Protein 3IXC (pdb70)

Nearest PDB structures (foldseek):
  3ixc-assembly1_A  TM=1.006E+00  e=6.069E-31  Anaplasma phagocytophilum str. HZ
  3tio-assembly2_D  TM=9.833E-01  e=2.196E-16  Escherichia coli K-12
  3tis-assembly1_C  TM=9.896E-01  e=1.498E-15  Escherichia coli K-12
  3tio-assembly1_B  TM=9.852E-01  e=2.154E-15  Escherichia coli K-12
  3tis-assembly1_A  TM=9.876E-01  e=1.257E-14  Escherichia coli K-12

Secondary structure (DSSP, 8-state):
-TTTEE-BTTB--EE-TTSEE-TT-EEEEEEEE-TT-EE-TT-EEEEEEEEEEE-TT-EE-TT-EE----EEE-TT-EE-TT-EE-S-EE-TT-EE-TT-EE-TT-EE-TT-EE-TT-EE-TT-EEPTTEEEEETTEEEEEEPPHHHHHHHHHHHHHHHHHHHTT-

Solvent-accessible surface area: 7567 Å² total; per-residue (Å²): 97,109,63,10,52,52,84,112,90,81,66,63,15,75,47,56,110,62,7,14,38,0,60,81,0,86,0,22,0,65,4,54,5,19,109,18,0,1,0,9,91,23,0,43,0,94,1,32,116,25,85,1,49,4,17,54,1,1,1,0,12,38,92,0,55,0,29,30,88,46,0,48,3,14,98,43,0,3,0,5,75,60,1,73,0,58,10,0,56,2,18,65,29,1,36,0,5,113,34,0,40,0,61,30,153,1,42,1,65,94,4,0,24,1,31,61,30,0,43,0,39,132,27,95,75,0,123,50,12,27,10,27,27,36,140,76,1,143,101,107,95,107,20,71,139,140,43,72,117,106,6,67,115,4,0,72,62,41,14,68,94,4,139,73,109,141

B-factor: mean 12.38, std 6.7, range [5.42, 47.39]

CATH classification: 2.160.10.10

Radius of gyration: 14.61 Å; Cα contacts (8 Å, |Δi|>4): 603; chains: 1; bounding box: 32×34×46 Å

Foldseek 3Di:
DVQAWEEEPNAIEAEDPQEAEPPQHHAYGAEYAEHLEYEEALEYEHQHPHHAYHEALEYAYHNEYEEECYHYHYYLEYHAYNEYEYNEYEEALEYEAAQEYADNLEYEYHQFYEHHNEYDDHNHYTYHQFYWYDVPTDTDDGDDPVSSVVSNVVSVVSSVVSVVPD

Organism: Anaplasma phagocytophilum (strain HZ) (NCBI:txid212042)

InterPro domains:
  IPR011004 Trimeric LpxA-like superfamily [SSF51161] (7-167)
  IPR047324 Gamma carbonic anhydrase-like [cd04645] (14-167)
  IPR050484 Transferase Hexapeptide/Carbonic Anhydrase [PTHR13061] (5-168)

Sequence (166 aa):
MREVLVPYAGVSPSSVDSTAFIAGNARIIIGDVCCCIIGKNASIWYGTTVLRGDVDKIEVGEGTNIQDNTVVHHTGDTVIGKFVTIIGHSCILHHACTLGNNAFVGMGSIVMMDRAVMEEGSMLLAAGSLLLTRRGKIIVKSGELWAGRRPAKKFLRMMTEEEIILYLQKSAENYIALSRRGYL

Structure (mmCIF, N/CA/C/O backbon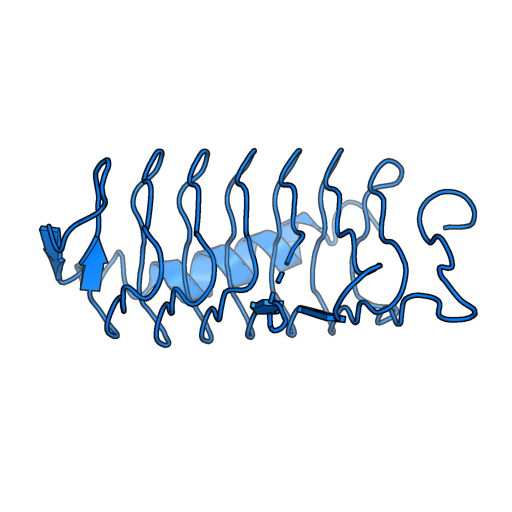e):
data_3IXC
#
_entry.id   3IXC
#
_cell.length_a   92.091
_cell.length_b   92.091
_cell.length_c   92.091
_cell.angle_alpha   90.000
_cell.angle_beta   90.000
_cell.angle_gamma   90.000
#
_symmetry.space_group_name_H-M   'P 21 3'
#
loop_
_entity.id
_entity.type
_entity.pdbx_description
1 polymer 'Hexapeptide transferase family protein'
2 non-polymer 'MAGNESIUM ION'
3 water water
#
loop_
_atom_site.group_PDB
_atom_site.id
_atom_site.type_symbol
_atom_site.label_atom_id
_atom_site.label_alt_id
_atom_site.label_comp_id
_atom_site.label_asym_id
_atom_site.label_entity_id
_atom_site.label_seq_id
_atom_site.pdbx_PDB_ins_code
_atom_site.Cartn_x
_atom_site.Cartn_y
_atom_site.Cartn_z
_atom_site.occupancy
_atom_site.B_iso_or_equiv
_atom_site.auth_seq_id
_atom_site.auth_comp_id
_atom_site.auth_asym_id
_atom_site.auth_atom_id
_atom_site.pdbx_PDB_model_num
ATOM 1 N N . MET A 1 22 ? 41.985 10.528 46.093 1.00 22.84 1 MET A N 1
ATOM 2 C CA . MET A 1 22 ? 40.569 10.048 46.028 1.00 22.59 1 MET A CA 1
ATOM 3 C C . MET A 1 22 ? 40.174 9.578 44.622 1.00 22.32 1 MET A C 1
ATOM 4 O O . MET A 1 22 ? 39.057 9.087 44.411 1.00 21.86 1 MET A O 1
ATOM 6 N N . ARG A 1 23 ? 41.095 9.732 43.670 1.00 22.04 2 ARG A N 1
ATOM 7 C CA . ARG A 1 23 ? 40.886 9.283 42.289 1.00 21.48 2 ARG A CA 1
ATOM 8 C C . ARG A 1 23 ? 40.609 7.773 42.197 1.00 21.11 2 ARG A C 1
ATOM 9 O O . ARG A 1 23 ? 39.763 7.339 41.407 1.00 21.40 2 ARG A O 1
ATOM 11 N N . GLU A 1 24 ? 41.314 6.987 43.014 1.00 20.13 3 GLU A N 1
ATOM 12 C CA . GLU A 1 24 ? 41.116 5.537 43.070 1.00 18.84 3 GLU A CA 1
ATOM 13 C C . GLU A 1 24 ? 39.998 5.149 44.046 1.00 17.80 3 GLU A C 1
ATOM 14 O O . GLU A 1 24 ? 39.333 4.123 43.873 1.00 17.33 3 GLU A O 1
ATOM 16 N N . VAL A 1 25 ? 39.795 5.987 45.058 1.00 16.61 4 VAL A N 1
ATOM 17 C CA . VAL A 1 25 ? 38.855 5.708 46.146 1.00 15.66 4 VAL A CA 1
ATOM 18 C C . VAL A 1 25 ? 37.394 5.933 45.750 1.00 15.14 4 VAL A C 1
ATOM 19 O O . VAL A 1 25 ? 36.520 5.133 46.101 1.00 14.94 4 VAL A O 1
ATOM 23 N N . LEU A 1 26 ? 37.133 7.024 45.028 1.00 14.23 5 LEU A N 1
ATOM 24 C CA . LEU A 1 26 ? 35.774 7.373 44.618 1.00 14.06 5 LEU A CA 1
ATOM 25 C C . LEU A 1 26 ? 35.543 6.911 43.185 1.00 13.79 5 LEU A C 1
ATOM 26 O O . LEU A 1 26 ? 36.245 7.341 42.265 1.00 14.31 5 LEU A O 1
ATOM 31 N N . VAL A 1 27 ? 34.571 6.018 43.011 1.00 12.99 6 VAL A N 1
ATOM 32 C CA . VAL A 1 27 ? 34.323 5.359 41.729 1.00 12.52 6 VAL A CA 1
ATOM 33 C C . VAL A 1 27 ? 32.922 5.719 41.232 1.00 11.97 6 VAL A C 1
ATOM 34 O O . VAL A 1 27 ? 31.953 5.564 41.971 1.00 12.15 6 VAL A O 1
ATOM 38 N N . PRO A 1 28 ? 32.812 6.200 39.978 1.00 11.84 7 PRO A N 1
ATOM 39 C CA . PRO A 1 28 ? 31.479 6.470 39.441 1.00 11.55 7 PRO A CA 1
ATOM 40 C C . PRO A 1 28 ? 30.751 5.194 39.058 1.00 11.24 7 PRO A C 1
ATOM 41 O O . PRO A 1 28 ? 31.380 4.212 38.654 1.00 11.94 7 PRO A O 1
ATOM 45 N N . TYR A 1 29 ? 29.431 5.215 39.173 1.00 10.15 8 TYR A N 1
ATOM 46 C CA . TYR A 1 29 ? 28.614 4.165 38.591 1.00 9.80 8 TYR A CA 1
ATOM 47 C C . TYR A 1 29 ? 27.384 4.788 37.951 1.00 9.93 8 TYR A C 1
ATOM 48 O O . TYR A 1 29 ? 26.664 5.548 38.594 1.00 9.59 8 TYR A O 1
ATOM 57 N N . ALA A 1 30 ? 27.167 4.462 36.679 1.00 10.48 9 ALA A N 1
ATOM 58 C CA . ALA A 1 30 ? 26.033 4.985 35.914 1.00 10.83 9 ALA A CA 1
ATOM 59 C C . ALA A 1 30 ? 25.926 6.505 36.038 1.00 10.74 9 ALA A C 1
ATOM 60 O O . ALA A 1 30 ? 24.843 7.059 36.252 1.00 11.07 9 ALA A O 1
ATOM 62 N N . GLY A 1 31 ? 27.074 7.171 35.934 1.00 10.47 10 GLY A N 1
ATOM 63 C CA . GLY A 1 31 ? 27.128 8.630 35.905 1.00 10.96 10 GLY A CA 1
ATOM 64 C C . GLY A 1 31 ? 27.061 9.301 37.267 1.00 11.50 10 GLY A C 1
ATOM 65 O O . GLY A 1 31 ? 27.095 10.527 37.348 1.00 12.08 10 GLY A O 1
ATOM 66 N N . VAL A 1 32 ? 26.958 8.507 38.331 1.00 11.53 11 VAL A N 1
ATOM 67 C CA . VAL A 1 32 ? 26.858 9.055 39.688 1.00 11.80 11 VAL A CA 1
ATOM 68 C C . VAL A 1 32 ? 28.139 8.789 40.457 1.00 12.07 11 VAL A C 1
ATOM 69 O O . VAL A 1 32 ? 28.632 7.660 40.479 1.00 11.36 11 VAL A O 1
ATOM 73 N N . SER A 1 33 ? 28.672 9.836 41.083 1.00 12.22 12 SER A N 1
ATOM 74 C CA . SER A 1 33 ? 29.858 9.707 41.927 1.00 12.72 12 SER A CA 1
ATOM 75 C C . SER A 1 33 ? 29.515 10.093 43.360 1.00 11.92 12 SER A C 1
ATOM 76 O O . SER A 1 33 ? 28.574 10.858 43.591 1.00 11.70 12 SER A O 1
ATOM 79 N N . PRO A 1 34 ? 30.266 9.551 44.335 1.00 11.17 13 PRO A N 1
ATOM 80 C CA . PRO A 1 34 ? 29.933 9.830 45.732 1.00 11.03 13 PRO A CA 1
ATOM 81 C C . PRO A 1 34 ? 30.063 11.298 46.108 1.00 10.68 13 PRO A C 1
ATOM 82 O O . PRO A 1 34 ? 30.839 12.035 45.493 1.00 11.01 13 PRO A O 1
ATOM 86 N N . SER A 1 35 ? 29.274 11.700 47.100 1.00 10.31 14 SER A N 1
ATOM 87 C CA A SER A 1 35 ? 29.361 13.033 47.679 0.50 10.47 14 SER A CA 1
ATOM 88 C CA B SER A 1 35 ? 29.345 13.035 47.682 0.50 10.35 14 SER A CA 1
ATOM 89 C C . SER A 1 35 ? 29.943 12.884 49.076 1.00 10.33 14 SER A C 1
ATOM 90 O O . SER A 1 35 ? 29.317 12.299 49.960 1.00 10.51 14 SER A O 1
ATOM 95 N N . VAL A 1 36 ? 31.160 13.394 49.263 1.00 10.07 15 VAL A N 1
ATOM 96 C CA . VAL A 1 36 ? 31.888 13.224 50.524 1.00 10.54 15 VAL A CA 1
ATOM 97 C C . VAL A 1 36 ? 32.217 14.573 51.170 1.00 10.16 15 VAL A C 1
ATOM 98 O O . VAL A 1 36 ? 32.883 15.421 50.568 1.00 9.86 15 VAL A O 1
ATOM 102 N N . ASP A 1 37 ? 31.742 14.768 52.397 1.00 10.17 16 ASP A N 1
ATOM 103 C CA . ASP A 1 37 ? 32.062 15.981 53.152 1.00 10.72 16 ASP A CA 1
ATOM 104 C C . ASP A 1 37 ? 33.583 16.085 53.302 1.00 10.65 16 ASP A C 1
ATOM 105 O O . ASP A 1 37 ? 34.261 15.084 53.546 1.00 10.77 16 ASP A O 1
ATOM 110 N N . SER A 1 38 ? 34.116 17.295 53.143 1.00 11.07 17 SER A N 1
ATOM 111 C CA . SER A 1 38 ? 35.564 17.516 53.217 1.00 11.38 17 SER A CA 1
ATOM 112 C C . SER A 1 38 ? 36.175 17.175 54.585 1.00 11.31 17 SER A C 1
ATOM 113 O O . SER A 1 38 ? 37.387 16.973 54.691 1.00 11.78 17 SER A O 1
ATOM 116 N N . THR A 1 39 ? 35.338 17.098 55.620 1.00 10.78 18 THR A N 1
ATOM 117 C CA . THR A 1 39 ? 35.817 16.799 56.972 1.00 10.59 18 THR A CA 1
ATOM 118 C C . THR A 1 39 ? 35.791 15.306 57.278 1.00 10.26 18 THR A C 1
ATOM 119 O O . THR A 1 39 ? 36.235 14.879 58.348 1.00 10.36 18 THR A O 1
ATOM 123 N N . ALA A 1 40 ? 35.265 14.512 56.347 1.00 9.88 19 ALA A N 1
ATOM 124 C CA . ALA A 1 40 ? 35.253 13.062 56.529 1.00 9.98 19 ALA A CA 1
ATOM 125 C C . ALA A 1 40 ? 36.639 12.483 56.269 1.00 10.54 19 ALA A C 1
ATOM 126 O O . ALA A 1 40 ? 37.360 12.952 55.378 1.00 11.50 19 ALA A O 1
ATOM 128 N N . PHE A 1 41 ? 37.020 11.487 57.066 1.00 10.34 20 PHE A N 1
ATOM 129 C CA . PHE A 1 41 ? 38.227 10.720 56.804 1.00 10.04 20 PHE A CA 1
ATOM 130 C C . PHE A 1 41 ? 37.890 9.519 55.937 1.00 9.85 20 PHE A C 1
ATOM 131 O O . PHE A 1 41 ? 37.009 8.727 56.279 1.00 9.56 20 PHE A O 1
ATOM 139 N N . ILE A 1 42 ? 38.586 9.395 54.807 1.00 9.71 21 ILE A N 1
ATOM 140 C CA . ILE A 1 42 ? 38.449 8.222 53.948 1.00 9.96 21 ILE A CA 1
ATOM 141 C C . ILE A 1 42 ? 39.812 7.572 53.785 1.00 9.57 21 ILE A C 1
ATOM 142 O O . ILE A 1 42 ? 40.738 8.177 53.220 1.00 9.15 21 ILE A O 1
ATOM 147 N N . ALA A 1 43 ? 39.947 6.341 54.282 1.00 9.11 22 ALA A N 1
ATOM 148 C CA . ALA A 1 43 ? 41.202 5.618 54.143 1.00 9.15 22 ALA A CA 1
ATOM 149 C C . ALA A 1 43 ? 41.541 5.467 52.666 1.00 9.38 22 ALA A C 1
ATOM 150 O O . ALA A 1 43 ? 40.653 5.261 51.834 1.00 9.58 22 ALA A O 1
ATOM 152 N N . GLY A 1 44 ? 42.831 5.570 52.351 1.00 10.19 23 GLY A N 1
ATOM 153 C CA . GLY A 1 44 ? 43.290 5.567 50.968 1.00 10.71 23 GLY A CA 1
ATOM 154 C C . GLY A 1 44 ? 42.976 4.317 50.168 1.00 10.86 23 GLY A C 1
ATOM 155 O O . GLY A 1 44 ? 42.982 4.349 48.929 1.00 11.70 23 GLY A O 1
ATOM 156 N N . ASN A 1 45 ? 42.721 3.206 50.856 1.00 10.28 24 ASN A N 1
ATOM 157 C CA . ASN A 1 45 ? 42.378 1.967 50.166 1.00 10.19 24 ASN A CA 1
ATOM 158 C C . ASN A 1 45 ? 40.906 1.569 50.339 1.00 10.06 24 ASN A C 1
ATOM 159 O O . ASN A 1 45 ? 40.516 0.445 50.015 1.00 10.23 24 ASN A O 1
ATOM 164 N N . ALA A 1 46 ? 40.100 2.494 50.860 1.00 10.05 25 ALA A N 1
ATOM 165 C CA . ALA A 1 46 ? 38.649 2.316 50.858 1.00 9.96 25 ALA A CA 1
ATOM 166 C C . ALA A 1 46 ? 38.148 2.454 49.423 1.00 10.08 25 ALA A C 1
ATOM 167 O O . ALA A 1 46 ? 38.825 3.028 48.574 1.00 10.59 25 ALA A O 1
ATOM 169 N N . ARG A 1 47 ? 36.969 1.902 49.153 1.00 9.77 26 ARG A N 1
ATOM 170 C CA . ARG A 1 47 ? 36.347 2.030 47.832 1.00 9.41 26 ARG A CA 1
ATOM 171 C C . ARG A 1 47 ? 34.906 2.438 48.039 1.00 9.49 26 ARG A C 1
ATOM 172 O O . ARG A 1 47 ? 34.145 1.760 48.735 1.00 10.05 26 ARG A O 1
ATOM 180 N N . ILE A 1 48 ? 34.563 3.585 47.462 1.00 9.24 27 ILE A N 1
ATOM 181 C CA A ILE A 1 48 ? 33.235 4.163 47.602 0.50 8.94 27 ILE A CA 1
ATOM 182 C CA B ILE A 1 48 ? 33.242 4.193 47.603 0.50 9.13 27 ILE A CA 1
ATOM 183 C C . ILE A 1 48 ? 32.700 4.370 46.192 1.00 9.24 27 ILE A C 1
ATOM 184 O O . ILE A 1 48 ? 33.250 5.148 45.416 1.00 8.95 27 ILE A O 1
ATOM 193 N N . ILE A 1 49 ? 31.638 3.638 45.867 1.00 8.54 28 ILE A N 1
ATOM 194 C CA . ILE A 1 49 ? 31.171 3.547 44.485 1.00 8.67 28 ILE A CA 1
ATOM 195 C C . ILE A 1 49 ? 29.761 4.073 44.318 1.00 8.43 28 ILE A C 1
ATOM 196 O O . ILE A 1 49 ? 28.850 3.682 45.049 1.00 8.19 28 ILE A O 1
ATOM 201 N N . GLY A 1 50 ? 29.580 4.947 43.328 1.00 8.15 29 GLY A N 1
ATOM 202 C CA . GLY A 1 50 ? 28.245 5.377 42.927 1.00 8.94 29 GLY A CA 1
ATOM 203 C C . GLY A 1 50 ? 27.505 6.284 43.890 1.00 9.35 29 GLY A C 1
ATOM 204 O O . GLY A 1 50 ? 28.031 7.303 44.348 1.00 9.45 29 GLY A O 1
ATOM 205 N N . ASP A 1 51 ? 26.261 5.915 44.176 1.00 9.64 30 ASP A N 1
ATOM 206 C CA . ASP A 1 51 ? 25.338 6.794 44.882 1.00 10.35 30 ASP A CA 1
ATOM 207 C C . ASP A 1 51 ? 25.539 6.673 46.384 1.00 9.94 30 ASP A C 1
ATOM 208 O O . ASP A 1 51 ? 24.776 6.002 47.073 1.00 10.25 30 ASP A O 1
ATOM 213 N N . VAL A 1 52 ? 26.581 7.326 46.882 1.00 9.33 31 VAL A N 1
ATOM 214 C CA . VAL A 1 52 ? 26.918 7.252 48.301 1.00 9.14 31 VAL A CA 1
ATOM 215 C C . VAL A 1 52 ? 27.165 8.665 48.806 1.00 9.41 31 VAL A C 1
ATOM 216 O O . VAL A 1 52 ? 27.876 9.435 48.158 1.00 9.71 31 VAL A O 1
ATOM 220 N N . CYS A 1 53 ? 26.558 8.994 49.943 1.00 9.51 32 CYS A N 1
ATOM 221 C CA A CYS A 1 53 ? 26.831 10.277 50.571 0.25 10.00 32 CYS A CA 1
ATOM 222 C CA B CYS A 1 53 ? 26.744 10.287 50.596 0.25 9.99 32 CYS A CA 1
ATOM 223 C CA C CYS A 1 53 ? 26.760 10.287 50.600 0.50 10.13 32 CYS A CA 1
ATOM 224 C C . CYS A 1 53 ? 27.389 10.073 51.966 1.00 10.05 32 CYS A C 1
ATOM 225 O O . CYS A 1 53 ? 26.887 9.269 52.760 1.00 10.40 32 CYS A O 1
ATOM 232 N N . ILE A 1 54 ? 28.482 10.784 52.226 1.00 10.14 33 ILE A N 1
ATOM 233 C CA A ILE A 1 54 ? 29.258 10.652 53.468 0.50 10.15 33 ILE A CA 1
ATOM 234 C CA B ILE A 1 54 ? 29.189 10.648 53.494 0.50 10.26 33 ILE A CA 1
ATOM 235 C C . ILE A 1 54 ? 29.253 12.001 54.201 1.00 10.22 33 ILE A C 1
ATOM 236 O O . ILE A 1 54 ? 29.749 13.001 53.653 1.00 10.28 33 ILE A O 1
ATOM 245 N N . GLY A 1 55 ? 28.721 12.025 55.421 1.00 9.39 34 GLY A N 1
ATOM 246 C CA . GLY A 1 55 ? 28.555 13.259 56.182 1.00 9.26 34 GLY A CA 1
ATOM 247 C C . GLY A 1 55 ? 29.777 13.792 56.903 1.00 8.69 34 GLY A C 1
ATOM 248 O O . GLY A 1 55 ? 30.837 13.156 56.928 1.00 8.29 34 GLY A O 1
ATOM 249 N N . LYS A 1 56 ? 29.601 14.977 57.488 1.00 8.39 35 LYS A N 1
ATOM 250 C CA . LYS A 1 56 ? 30.617 15.665 58.277 1.00 8.56 35 LYS A CA 1
ATOM 251 C C . LYS A 1 56 ? 31.227 14.754 59.345 1.00 8.53 35 LYS A C 1
ATOM 252 O O . LYS A 1 56 ? 30.502 14.087 60.078 1.00 8.37 35 LYS A O 1
ATOM 258 N N . ASN A 1 57 ? 32.558 14.736 59.423 1.00 8.37 36 ASN A N 1
ATOM 259 C CA . ASN A 1 57 ? 33.285 14.025 60.485 1.00 8.05 36 ASN A CA 1
ATOM 260 C C . ASN A 1 57 ? 33.116 12.511 60.500 1.00 8.12 36 ASN A C 1
ATOM 261 O O . ASN A 1 57 ? 33.492 11.871 61.476 1.00 8.12 36 ASN A O 1
ATOM 266 N N . ALA A 1 58 ? 32.533 11.943 59.442 1.00 7.86 37 ALA A N 1
ATOM 267 C CA . ALA A 1 58 ? 32.490 10.486 59.318 1.00 7.88 37 ALA A CA 1
ATOM 268 C C . ALA A 1 58 ? 33.893 9.942 59.076 1.00 8.10 37 ALA A C 1
ATOM 269 O O . ALA A 1 58 ? 34.798 10.682 58.689 1.00 8.62 37 ALA A O 1
ATOM 271 N N . SER A 1 59 ? 34.075 8.648 59.313 1.00 7.81 38 SER A N 1
ATOM 272 C CA . SER A 1 59 ? 35.355 8.009 59.032 1.00 8.13 38 SER A CA 1
ATOM 273 C C . SER A 1 59 ? 35.110 6.626 58.440 1.00 8.25 38 SER A C 1
ATOM 274 O O . SER A 1 59 ? 34.382 5.798 59.005 1.00 8.59 38 SER A O 1
ATOM 277 N N . ILE A 1 60 ? 35.696 6.419 57.271 1.00 8.36 39 ILE A N 1
ATOM 278 C CA . ILE A 1 60 ? 35.529 5.188 56.496 1.00 8.52 39 ILE A CA 1
ATOM 279 C C . ILE A 1 60 ? 36.913 4.556 56.424 1.00 8.32 39 ILE A C 1
ATOM 280 O O . ILE A 1 60 ? 37.841 5.145 55.865 1.00 8.13 39 ILE A O 1
ATOM 285 N N . TRP A 1 61 ? 37.043 3.362 57.000 1.00 7.82 40 TRP A N 1
ATOM 286 C CA . TRP A 1 61 ? 38.355 2.798 57.336 1.00 7.58 40 TRP A CA 1
ATOM 287 C C . TRP A 1 61 ? 38.947 1.872 56.266 1.00 7.67 40 TRP A C 1
ATOM 288 O O . TRP A 1 61 ? 38.398 1.736 55.165 1.00 7.59 40 TRP A O 1
ATOM 299 N N . TYR A 1 62 ? 40.113 1.307 56.568 1.00 7.63 41 TYR A N 1
ATOM 300 C CA . TYR A 1 62 ? 40.896 0.585 55.572 1.00 7.10 41 TYR A CA 1
ATOM 301 C C . TYR A 1 62 ? 40.145 -0.614 55.030 1.00 7.59 41 TYR A C 1
ATOM 302 O O . TYR A 1 62 ? 39.551 -1.370 55.790 1.00 7.35 41 TYR A O 1
ATOM 311 N N . GLY A 1 63 ? 40.157 -0.756 53.707 1.00 7.73 42 GLY A N 1
ATOM 312 C CA . GLY A 1 63 ? 39.553 -1.911 53.053 1.00 8.31 42 GLY A CA 1
ATOM 313 C C . GLY A 1 63 ? 38.032 -1.957 53.063 1.00 8.88 42 GLY A C 1
ATOM 314 O O . GLY A 1 63 ? 37.440 -2.957 52.652 1.00 8.63 42 GLY A O 1
ATOM 315 N N . THR A 1 64 ? 37.396 -0.884 53.526 1.00 8.75 43 THR A N 1
ATOM 316 C CA A THR A 1 64 ? 35.943 -0.815 53.513 0.50 8.93 43 THR A CA 1
ATOM 317 C CA B THR A 1 64 ? 35.936 -0.766 53.508 0.50 9.19 43 THR A CA 1
ATOM 318 C C . THR A 1 64 ? 35.441 -0.558 52.086 1.00 9.22 43 THR A C 1
ATOM 319 O O . THR A 1 64 ? 36.076 0.163 51.305 1.00 10.49 43 THR A O 1
ATOM 326 N N . VAL A 1 65 ? 34.321 -1.189 51.754 1.00 8.86 44 VAL A N 1
ATOM 327 C CA . VAL A 1 65 ? 33.726 -1.065 50.428 1.00 8.38 44 VAL A CA 1
ATOM 328 C C . VAL A 1 65 ? 32.288 -0.606 50.617 1.00 9.09 44 VAL A C 1
ATOM 329 O O . VAL A 1 65 ? 31.479 -1.321 51.214 1.00 9.70 44 VAL A O 1
ATOM 333 N N . LEU A 1 66 ? 31.978 0.600 50.140 1.00 8.72 45 LEU A N 1
ATOM 334 C CA . LEU A 1 66 ? 30.597 1.085 50.143 1.00 8.69 45 LEU A CA 1
ATOM 335 C C . LEU A 1 66 ? 30.143 1.113 48.696 1.00 8.71 45 LEU A C 1
ATOM 336 O O . LEU A 1 66 ? 30.456 2.047 47.953 1.00 8.43 45 LEU A O 1
ATOM 341 N N . ARG A 1 67 ? 29.408 0.077 48.299 1.00 8.00 46 ARG A N 1
ATOM 342 C CA . ARG A 1 67 ? 29.082 -0.112 46.880 1.00 7.70 46 ARG A CA 1
ATOM 343 C C . ARG A 1 67 ? 27.645 0.304 46.591 1.00 8.43 46 ARG A C 1
ATOM 344 O O . ARG A 1 67 ? 26.696 -0.477 46.763 1.00 8.75 46 ARG A O 1
ATOM 352 N N . GLY A 1 68 ? 27.488 1.558 46.170 1.00 7.93 47 GLY A N 1
ATOM 353 C CA . GLY A 1 68 ? 26.164 2.118 45.894 1.00 8.91 47 GLY A CA 1
ATOM 354 C C . GLY A 1 68 ? 25.851 2.094 44.407 1.00 9.59 47 GLY A C 1
ATOM 355 O O . GLY A 1 68 ? 25.510 3.127 43.816 1.00 9.62 47 GLY A O 1
ATOM 356 N N . ASP A 1 69 ? 25.957 0.915 43.797 1.00 10.30 48 ASP A N 1
ATOM 357 C CA . ASP A 1 69 ? 25.683 0.805 42.368 1.00 11.72 48 ASP A CA 1
ATOM 358 C C . ASP A 1 69 ? 24.181 0.642 42.086 1.00 13.41 48 ASP A C 1
ATOM 359 O O . ASP A 1 69 ? 23.596 1.445 41.348 1.00 15.51 48 ASP A O 1
ATOM 364 N N . VAL A 1 70 ? 23.562 -0.348 42.725 1.00 14.54 49 VAL A N 1
ATOM 365 C CA . VAL A 1 70 ? 22.147 -0.693 42.513 1.00 15.51 49 VAL A CA 1
ATOM 366 C C . VAL A 1 70 ? 21.208 0.232 43.289 1.00 15.29 49 VAL A C 1
ATOM 367 O O . VAL A 1 70 ? 20.129 0.570 42.806 1.00 16.22 49 VAL A O 1
ATOM 371 N N . ASP A 1 71 ? 21.606 0.618 44.496 1.00 14.92 50 ASP A N 1
ATOM 372 C CA . ASP A 1 71 ? 20.816 1.563 45.285 1.00 14.65 50 ASP A CA 1
ATOM 373 C C . ASP A 1 71 ? 21.738 2.442 46.125 1.00 14.18 50 ASP A C 1
ATOM 374 O O . ASP A 1 71 ? 22.952 2.260 46.109 1.00 14.12 50 ASP A O 1
ATOM 376 N N . LYS A 1 72 ? 21.167 3.411 46.829 1.00 13.14 51 LYS A N 1
ATOM 377 C CA . LYS A 1 72 ? 21.989 4.427 47.466 1.00 12.99 51 LYS A CA 1
ATOM 378 C C . LYS A 1 72 ? 22.413 4.057 48.877 1.00 11.89 51 LYS A C 1
ATOM 379 O O . LYS A 1 72 ? 21.761 3.252 49.548 1.00 11.70 51 LYS A O 1
ATOM 385 N N . ILE A 1 73 ? 23.532 4.627 49.302 1.00 10.37 52 ILE A N 1
ATOM 386 C CA . ILE A 1 73 ? 24.013 4.465 50.666 1.00 10.04 52 ILE A CA 1
ATOM 387 C C . ILE A 1 73 ? 24.169 5.860 51.262 1.00 10.11 52 ILE A C 1
ATOM 388 O O . ILE A 1 73 ? 24.789 6.729 50.659 1.00 10.27 52 ILE A O 1
ATOM 393 N N . GLU A 1 74 ? 23.598 6.065 52.445 1.00 10.17 53 GLU A N 1
ATOM 394 C CA . GLU A 1 74 ? 23.736 7.340 53.145 1.00 10.26 53 GLU A CA 1
ATOM 395 C C . GLU A 1 74 ? 24.433 7.090 54.467 1.00 9.95 53 GLU A C 1
ATOM 396 O O . GLU A 1 74 ? 24.058 6.178 55.205 1.00 10.35 53 GLU A O 1
ATOM 402 N N . VAL A 1 75 ? 25.468 7.880 54.743 1.00 9.43 54 VAL A N 1
ATOM 403 C CA . VAL A 1 75 ? 26.215 7.766 55.988 1.00 9.18 54 VAL A CA 1
ATOM 404 C C . VAL A 1 75 ? 26.213 9.117 56.699 1.00 9.08 54 VAL A C 1
ATOM 405 O O . VAL A 1 75 ? 26.788 10.094 56.205 1.00 9.39 54 VAL A O 1
ATOM 409 N N . GLY A 1 76 ? 25.576 9.157 57.866 1.00 8.51 55 GLY A N 1
ATOM 410 C CA . GLY A 1 76 ? 25.394 10.408 58.596 1.00 8.64 55 GLY A CA 1
ATOM 411 C C . GLY A 1 76 ? 26.653 10.951 59.254 1.00 8.99 55 GLY A C 1
ATOM 412 O O . GLY A 1 76 ? 27.672 10.264 59.358 1.00 8.91 55 GLY A O 1
ATOM 413 N N . GLU A 1 77 ? 26.556 12.206 59.692 1.00 8.84 56 GLU A N 1
ATOM 414 C CA . GLU A 1 77 ? 27.610 12.902 60.425 1.00 8.87 56 GLU A CA 1
ATOM 415 C C . GLU A 1 77 ? 28.161 12.062 61.579 1.00 8.86 56 GLU A C 1
ATOM 416 O O . GLU A 1 77 ? 27.394 11.449 62.320 1.00 8.52 56 GLU A O 1
ATOM 422 N N . GLY A 1 78 ? 29.488 12.046 61.725 1.00 8.29 57 GLY A N 1
ATOM 423 C CA . GLY A 1 78 ? 30.132 11.489 62.917 1.00 7.97 57 GLY A CA 1
ATOM 424 C C . GLY A 1 78 ? 30.092 9.975 63.018 1.00 7.90 57 GLY A C 1
ATOM 425 O O . GLY A 1 78 ? 30.330 9.420 64.086 1.00 8.10 57 GLY A O 1
ATOM 426 N N . THR A 1 79 ? 29.791 9.314 61.903 1.00 7.26 58 THR A N 1
ATOM 427 C CA . THR A 1 79 ? 29.703 7.856 61.870 1.00 7.51 58 THR A CA 1
ATOM 428 C C . THR A 1 79 ? 31.017 7.225 61.435 1.00 7.56 58 THR A C 1
ATOM 429 O O . THR A 1 79 ? 31.675 7.719 60.511 1.00 7.70 58 THR A O 1
ATOM 433 N N . ASN A 1 80 ? 31.391 6.135 62.103 1.00 7.40 59 ASN A N 1
ATOM 434 C CA . ASN A 1 80 ? 32.561 5.356 61.691 1.00 7.81 59 ASN A CA 1
ATOM 435 C C . ASN A 1 80 ? 32.136 4.008 61.116 1.00 8.00 59 ASN A C 1
ATOM 436 O O . ASN A 1 80 ? 31.243 3.335 61.653 1.00 8.44 59 ASN A O 1
ATOM 441 N N . ILE A 1 81 ? 32.731 3.648 59.983 1.00 7.45 60 ILE A N 1
ATOM 442 C CA . ILE A 1 81 ? 32.522 2.329 59.394 1.00 7.78 60 ILE A CA 1
ATOM 443 C C . ILE A 1 81 ? 33.893 1.679 59.313 1.00 8.11 60 ILE A C 1
ATOM 444 O O . ILE A 1 81 ? 34.728 2.049 58.480 1.00 8.50 60 ILE A O 1
ATOM 449 N N . GLN A 1 82 ? 34.119 0.719 60.197 1.00 7.48 61 GLN A N 1
ATOM 450 C CA . GLN A 1 82 ? 35.471 0.225 60.456 1.00 7.74 61 GLN A CA 1
ATOM 451 C C . GLN A 1 82 ? 35.958 -0.781 59.407 1.00 7.47 61 GLN A C 1
ATOM 452 O O . GLN A 1 82 ? 35.217 -1.154 58.481 1.00 8.40 61 GLN A O 1
ATOM 458 N N . ASP A 1 83 ? 37.214 -1.181 59.566 1.00 7.76 62 ASP A N 1
ATOM 459 C CA . ASP A 1 83 ? 38.022 -1.786 58.507 1.00 7.28 62 ASP A CA 1
ATOM 460 C C . ASP A 1 83 ? 37.412 -3.036 57.909 1.00 7.45 62 ASP A C 1
ATOM 461 O O . ASP A 1 83 ? 36.883 -3.886 58.632 1.00 7.00 62 ASP A O 1
ATOM 466 N N . ASN A 1 84 ? 37.509 -3.132 56.583 1.00 7.40 63 ASN A N 1
ATOM 467 C CA . ASN A 1 84 ? 37.070 -4.311 55.829 1.00 8.05 63 ASN A CA 1
ATOM 468 C C . ASN A 1 84 ? 35.561 -4.575 55.874 1.00 8.52 63 ASN A C 1
ATOM 469 O O . ASN A 1 84 ? 35.119 -5.647 55.487 1.00 9.53 63 ASN A O 1
ATOM 474 N N . THR A 1 85 ? 34.774 -3.600 56.328 1.00 8.19 64 THR A N 1
ATOM 475 C CA . THR A 1 85 ? 33.313 -3.707 56.235 1.00 8.29 64 THR A CA 1
ATOM 476 C C . THR A 1 85 ? 32.847 -3.536 54.781 1.00 8.42 64 THR A C 1
ATOM 477 O O . THR A 1 85 ? 33.438 -2.772 54.024 1.00 8.90 64 THR A O 1
ATOM 481 N N . VAL A 1 86 ? 31.797 -4.262 54.406 1.00 8.05 65 VAL A N 1
ATOM 482 C CA . VAL A 1 86 ? 31.195 -4.146 53.082 1.00 8.06 65 VAL A CA 1
ATOM 483 C C . VAL A 1 86 ? 29.756 -3.683 53.258 1.00 9.08 65 VAL A C 1
ATOM 484 O O . VAL A 1 86 ? 29.016 -4.230 54.083 1.00 8.83 65 VAL A O 1
ATOM 488 N N . VAL A 1 87 ? 29.375 -2.654 52.500 1.00 9.31 66 VAL A N 1
ATOM 489 C CA . VAL A 1 87 ? 27.998 -2.168 52.497 1.00 9.76 66 VAL A CA 1
ATOM 490 C C . VAL A 1 87 ? 27.481 -2.240 51.067 1.00 10.29 66 VAL A C 1
ATOM 491 O O . VAL A 1 87 ? 28.104 -1.691 50.147 1.00 10.01 66 VAL A O 1
ATOM 495 N N A HIS A 1 88 ? 26.366 -2.947 50.876 0.50 10.59 67 HIS A N 1
ATOM 496 N N B HIS A 1 88 ? 26.337 -2.894 50.896 0.50 10.40 67 HIS A N 1
ATOM 497 C CA A HIS A 1 88 ? 25.783 -3.160 49.544 0.50 11.36 67 HIS A CA 1
ATOM 498 C CA B HIS A 1 88 ? 25.723 -3.043 49.586 0.50 11.06 67 HIS A CA 1
ATOM 499 C C A HIS A 1 88 ? 24.391 -3.778 49.627 0.50 12.31 67 HIS A C 1
ATOM 500 C C B HIS A 1 88 ? 24.217 -3.233 49.727 0.50 12.10 67 HIS A C 1
ATOM 501 O O A HIS A 1 88 ? 24.074 -4.478 50.583 0.50 12.57 67 HIS A O 1
ATOM 502 O O B HIS A 1 88 ? 23.653 -3.061 50.807 0.50 12.24 67 HIS A O 1
ATOM 515 N N . THR A 1 89 ? 23.582 -3.529 48.601 1.00 13.01 68 THR A N 1
ATOM 516 C CA . THR A 1 89 ? 22.207 -4.022 48.522 1.00 14.97 68 THR A CA 1
ATOM 517 C C . THR A 1 89 ? 22.076 -4.593 47.127 1.00 15.06 68 THR A C 1
ATOM 518 O O . THR A 1 89 ? 22.495 -3.949 46.165 1.00 16.29 68 THR A O 1
ATOM 522 N N . GLY A 1 94 ? 15.336 -0.720 47.819 1.00 19.48 73 GLY A N 1
ATOM 523 C CA . GLY A 1 94 ? 15.953 -0.901 49.129 1.00 18.90 73 GLY A CA 1
ATOM 524 C C . GLY A 1 94 ? 17.354 -0.325 49.252 1.00 18.45 73 GLY A C 1
ATOM 525 O O . GLY A 1 94 ? 18.326 -0.902 48.764 1.00 19.63 73 GLY A O 1
ATOM 526 N N . ASP A 1 95 ? 17.469 0.804 49.938 1.00 16.76 74 ASP A N 1
ATOM 527 C CA . ASP A 1 95 ? 18.771 1.429 50.139 1.00 15.45 74 ASP A CA 1
ATOM 528 C C . ASP A 1 95 ? 19.295 1.172 51.546 1.00 13.75 74 ASP A C 1
ATOM 529 O O . ASP A 1 95 ? 18.626 0.514 52.351 1.00 12.57 74 ASP A O 1
ATOM 534 N N . THR A 1 96 ? 20.485 1.702 51.827 1.00 12.03 75 THR A N 1
ATOM 535 C CA . THR A 1 96 ? 21.112 1.593 53.143 1.00 10.87 75 THR A CA 1
ATOM 536 C C . THR A 1 96 ? 21.230 2.997 53.717 1.00 10.72 75 THR A C 1
ATOM 537 O O . THR A 1 96 ? 21.906 3.852 53.138 1.00 10.81 75 THR A O 1
ATOM 541 N N . VAL A 1 97 ? 20.548 3.229 54.834 1.00 9.89 76 VAL A N 1
ATOM 542 C CA . VAL A 1 97 ? 20.524 4.550 55.465 1.00 9.60 76 VAL A CA 1
ATOM 543 C C . VAL A 1 97 ? 21.125 4.397 56.849 1.00 9.18 76 VAL A C 1
ATOM 544 O O . VAL A 1 97 ? 20.584 3.681 57.690 1.00 9.04 76 VAL A O 1
ATOM 548 N N . ILE A 1 98 ? 22.270 5.042 57.049 1.00 8.70 77 ILE A N 1
ATOM 549 C CA . ILE A 1 98 ? 23.005 4.976 58.311 1.00 8.42 77 ILE A CA 1
ATOM 550 C C . ILE A 1 98 ? 23.008 6.373 58.908 1.00 8.17 77 ILE A C 1
ATOM 551 O O . ILE A 1 98 ? 23.395 7.345 58.244 1.00 8.46 77 ILE A O 1
ATOM 556 N N . GLY A 1 99 ? 22.536 6.469 60.148 1.00 7.88 78 GLY A N 1
ATOM 557 C CA . GLY A 1 99 ? 22.348 7.762 60.809 1.00 7.90 78 GLY A CA 1
ATOM 558 C C . GLY A 1 99 ? 23.637 8.379 61.317 1.00 8.02 78 GLY A C 1
ATOM 559 O O . GLY A 1 99 ? 24.734 8.042 60.849 1.00 7.96 78 GLY A O 1
ATOM 560 N N . LYS A 1 100 ? 23.485 9.285 62.280 1.00 7.77 79 LYS A N 1
ATOM 561 C CA . LYS A 1 100 ? 24.584 10.062 62.837 1.00 7.80 79 LYS A CA 1
ATOM 562 C C . LYS A 1 100 ? 25.200 9.357 64.035 1.00 7.69 79 LYS A C 1
ATOM 563 O O . LYS A 1 100 ? 24.502 8.697 64.797 1.00 7.75 79 LYS A O 1
ATOM 569 N N . PHE A 1 101 ? 26.512 9.517 64.206 1.00 7.09 80 PHE A N 1
ATOM 570 C CA . PHE A 1 101 ? 27.218 8.994 65.388 1.00 7.18 80 PHE A CA 1
ATOM 571 C C . PHE A 1 101 ? 27.008 7.497 65.587 1.00 7.56 80 PHE A C 1
ATOM 572 O O . PHE A 1 101 ? 26.871 7.013 66.712 1.00 7.68 80 PHE A O 1
ATOM 580 N N . VAL A 1 102 ? 26.991 6.778 64.464 1.00 7.10 81 VAL A N 1
ATOM 581 C CA . VAL A 1 102 ? 26.848 5.324 64.446 1.00 7.16 81 VAL A CA 1
ATOM 582 C C . VAL A 1 102 ? 28.248 4.709 64.455 1.00 7.06 81 VAL A C 1
ATOM 583 O O . VAL A 1 102 ? 29.178 5.249 63.842 1.00 6.85 81 VAL A O 1
ATOM 587 N N . THR A 1 103 ? 28.394 3.591 65.167 1.00 6.79 82 THR A N 1
ATOM 588 C CA . THR A 1 103 ? 29.636 2.821 65.156 1.00 7.01 82 THR A CA 1
ATOM 589 C C . THR A 1 103 ? 29.366 1.486 64.476 1.00 7.30 82 THR A C 1
ATOM 590 O O . THR A 1 103 ? 28.483 0.729 64.917 1.00 7.88 82 THR A O 1
ATOM 594 N N . ILE A 1 104 ? 30.098 1.228 63.386 1.00 7.44 83 ILE A N 1
ATOM 595 C CA A ILE A 1 104 ? 30.059 -0.076 62.731 0.50 7.37 83 ILE A CA 1
ATOM 596 C CA B ILE A 1 104 ? 30.072 -0.061 62.683 0.50 7.52 83 ILE A CA 1
ATOM 597 C C . ILE A 1 104 ? 31.443 -0.703 62.850 1.00 7.51 83 ILE A C 1
ATOM 598 O O . ILE A 1 104 ? 32.431 -0.173 62.348 1.00 7.12 83 ILE A O 1
ATOM 607 N N . GLY A 1 105 ? 31.495 -1.832 63.558 1.00 7.17 84 GLY A N 1
ATOM 608 C CA . GLY A 1 105 ? 32.756 -2.509 63.840 1.00 7.03 84 GLY A CA 1
ATOM 609 C C . GLY A 1 105 ? 33.436 -3.131 62.628 1.00 7.15 84 GLY A C 1
ATOM 610 O O . GLY A 1 105 ? 32.892 -3.132 61.514 1.00 7.58 84 GLY A O 1
ATOM 611 N N . HIS A 1 106 ? 34.636 -3.664 62.846 1.00 6.85 85 HIS A N 1
ATOM 612 C CA . HIS A 1 106 ? 35.422 -4.216 61.727 1.00 7.11 85 HIS A CA 1
ATOM 613 C C . HIS A 1 106 ? 34.676 -5.351 61.054 1.00 7.03 85 HIS A C 1
ATOM 614 O O . HIS A 1 106 ? 33.974 -6.125 61.718 1.00 7.34 85 HIS A O 1
ATOM 621 N N . SER A 1 107 ? 34.845 -5.446 59.739 1.00 6.78 86 SER A N 1
ATOM 622 C CA . SER A 1 107 ? 34.468 -6.643 58.986 1.00 7.09 86 SER A CA 1
ATOM 623 C C . SER A 1 107 ? 32.993 -7.013 59.138 1.00 6.98 86 SER A C 1
ATOM 624 O O . SER A 1 107 ? 32.635 -8.193 59.262 1.00 7.38 86 SER A O 1
ATOM 627 N N . CYS A 1 108 ? 32.145 -5.987 59.154 1.00 7.06 87 CYS A N 1
ATOM 628 C CA . CYS A 1 108 ? 30.702 -6.187 59.094 1.00 7.09 87 CYS A CA 1
ATOM 629 C C . CYS A 1 108 ? 30.241 -6.308 57.643 1.00 6.94 87 CYS A C 1
ATOM 630 O O . CYS A 1 108 ? 30.986 -5.989 56.723 1.00 7.11 87 CYS A O 1
ATOM 633 N N . ILE A 1 109 ? 29.018 -6.802 57.452 1.00 6.94 88 ILE A N 1
ATOM 634 C CA . ILE A 1 109 ? 28.370 -6.761 56.145 1.00 7.57 88 ILE A CA 1
ATOM 635 C C . ILE A 1 109 ? 27.004 -6.131 56.379 1.00 8.12 88 ILE A C 1
ATOM 636 O O . ILE A 1 109 ? 26.219 -6.635 57.187 1.00 8.66 88 ILE A O 1
ATOM 641 N N . LEU A 1 110 ? 26.745 -5.014 55.706 1.00 8.88 89 LEU A N 1
ATOM 642 C CA . LEU A 1 110 ? 25.460 -4.304 55.835 1.00 9.60 89 LEU A CA 1
ATOM 643 C C . LEU A 1 110 ? 24.770 -4.320 54.488 1.00 10.36 89 LEU A C 1
ATOM 644 O O . LEU A 1 110 ? 25.366 -3.911 53.486 1.00 9.69 89 LEU A O 1
ATOM 649 N N A HIS A 1 111 ? 23.527 -4.797 54.481 0.50 10.42 90 HIS A N 1
ATOM 650 N N B HIS A 1 111 ? 23.556 -4.806 54.473 0.50 10.16 90 HIS A N 1
ATOM 651 C CA A HIS A 1 111 ? 22.681 -4.953 53.293 0.50 11.10 90 HIS A CA 1
ATOM 652 C CA B HIS A 1 111 ? 22.839 -4.799 53.249 0.50 10.70 90 HIS A CA 1
ATOM 653 C C A HIS A 1 111 ? 21.247 -4.359 53.401 0.50 11.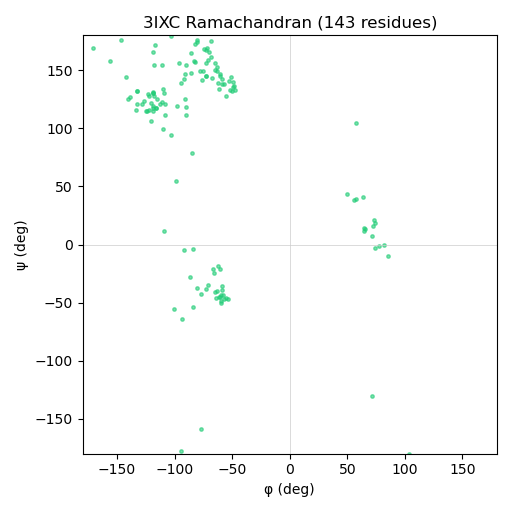35 90 HIS A C 1
ATOM 654 C C B HIS A 1 111 ? 21.849 -3.595 53.236 0.50 10.73 90 HIS A C 1
ATOM 655 O O A HIS A 1 111 ? 20.491 -4.751 54.237 0.50 11.95 90 HIS A O 1
ATOM 656 O O B HIS A 1 111 ? 22.089 -2.622 53.886 0.50 10.80 90 HIS A O 1
ATOM 669 N N . ALA A 1 112 ? 20.842 -3.605 52.432 1.00 11.52 91 ALA A N 1
ATOM 670 C CA . ALA A 1 112 ? 19.705 -2.653 52.492 1.00 11.15 91 ALA A CA 1
ATOM 671 C C . ALA A 1 112 ? 19.005 -2.468 53.847 1.00 11.63 91 ALA A C 1
ATOM 672 O O . ALA A 1 112 ? 17.818 -2.773 53.992 1.00 12.40 91 ALA A O 1
ATOM 674 N N . CYS A 1 113 ? 19.737 -1.941 54.822 1.00 10.86 92 CYS A N 1
ATOM 675 C CA . CYS A 1 113 ? 19.216 -1.785 56.177 1.00 10.91 92 CYS A CA 1
ATOM 676 C C . CYS A 1 113 ? 19.138 -0.320 56.597 1.00 10.54 92 CYS A C 1
ATOM 677 O O . CYS A 1 113 ? 19.627 0.568 55.896 1.00 10.60 92 CYS A O 1
ATOM 680 N N . THR A 1 114 ? 18.521 -0.077 57.747 1.00 10.37 93 THR A N 1
ATOM 681 C CA . THR A 1 114 ? 18.416 1.273 58.290 1.00 10.56 93 THR A CA 1
ATOM 682 C C . THR A 1 114 ? 18.949 1.268 59.716 1.00 10.43 93 THR A C 1
ATOM 683 O O . THR A 1 114 ? 18.470 0.504 60.553 1.00 10.91 93 THR A O 1
ATOM 687 N N . LEU A 1 115 ? 19.943 2.114 59.983 1.00 9.92 94 LEU A N 1
ATOM 688 C CA . LEU A 1 115 ? 20.552 2.199 61.315 1.00 9.74 94 LEU A CA 1
ATOM 689 C C . LEU A 1 115 ? 20.353 3.604 61.861 1.00 9.65 94 LEU A C 1
ATOM 690 O O . LEU A 1 115 ? 20.831 4.583 61.275 1.00 9.78 94 LEU A O 1
ATOM 695 N N . GLY A 1 116 ? 19.628 3.704 62.971 1.00 9.21 95 GLY A N 1
ATOM 696 C CA . GLY A 1 116 ? 19.315 5.005 63.559 1.00 9.58 95 GLY A CA 1
ATOM 697 C C . GLY A 1 116 ? 20.524 5.640 64.208 1.00 9.39 95 GLY A C 1
ATOM 698 O O . GLY A 1 116 ? 21.564 4.994 64.396 1.00 8.88 95 GLY A O 1
ATOM 699 N N . ASN A 1 117 ? 20.398 6.918 64.564 1.00 9.20 96 ASN A N 1
ATOM 700 C CA . ASN A 1 117 ? 21.496 7.613 65.234 1.00 9.26 96 ASN A CA 1
ATOM 701 C C . ASN A 1 117 ? 21.965 6.837 66.455 1.00 9.26 96 ASN A C 1
ATOM 702 O O . ASN A 1 117 ? 21.152 6.272 67.185 1.00 9.04 96 ASN A O 1
ATOM 707 N N . ASN A 1 118 ? 23.277 6.821 66.666 1.00 8.87 97 ASN A N 1
ATOM 708 C CA . ASN A 1 118 ? 23.886 6.163 67.829 1.00 9.19 97 ASN A CA 1
ATOM 709 C C . ASN A 1 118 ? 23.699 4.647 67.871 1.00 8.82 97 ASN A C 1
ATOM 710 O O . ASN A 1 118 ? 23.927 4.042 68.918 1.00 9.60 97 ASN A O 1
ATOM 715 N N . ALA A 1 119 ? 23.284 4.034 66.760 1.00 8.53 98 ALA A N 1
ATOM 716 C CA . ALA A 1 119 ? 23.311 2.566 66.651 1.00 8.84 98 ALA A CA 1
ATOM 717 C C . ALA A 1 119 ? 24.755 2.074 66.731 1.00 8.95 98 ALA A C 1
ATOM 718 O O . ALA A 1 119 ? 25.688 2.781 66.315 1.00 9.01 98 ALA A O 1
ATOM 720 N N . PHE A 1 120 ? 24.940 0.874 67.273 1.00 8.55 99 PHE A N 1
ATOM 721 C CA . PHE A 1 120 ? 26.278 0.311 67.472 1.00 8.82 99 PHE A CA 1
ATOM 722 C C . PHE A 1 120 ? 26.227 -1.119 66.970 1.00 8.56 99 PHE A C 1
ATOM 723 O O . PHE A 1 120 ? 25.490 -1.954 67.512 1.00 8.43 99 PHE A O 1
ATOM 731 N N . VAL A 1 121 ? 26.998 -1.392 65.923 1.00 8.22 100 VAL A N 1
ATOM 732 C CA . VAL A 1 121 ? 27.033 -2.729 65.325 1.00 8.54 100 VAL A CA 1
ATOM 733 C C . VAL A 1 121 ? 28.368 -3.364 65.662 1.00 8.82 100 VAL A C 1
ATOM 734 O O . VAL A 1 121 ? 29.419 -2.914 65.192 1.00 9.00 100 VAL A O 1
ATOM 738 N N . GLY A 1 122 ? 28.328 -4.401 66.497 1.00 8.47 101 GLY A N 1
ATOM 739 C CA . GLY A 1 122 ? 29.539 -5.086 66.940 1.00 8.60 101 GLY A CA 1
ATOM 740 C C . GLY A 1 122 ? 30.301 -5.675 65.767 1.00 8.52 101 GLY A C 1
ATOM 741 O O . GLY A 1 122 ? 29.704 -6.071 64.773 1.00 8.55 101 GLY A O 1
ATOM 742 N N . MET A 1 123 ? 31.628 -5.697 65.888 1.00 8.63 102 MET A N 1
ATOM 743 C CA . MET A 1 123 ? 32.490 -6.227 64.827 1.00 8.02 102 MET A CA 1
ATOM 744 C C . MET A 1 123 ? 32.051 -7.614 64.360 1.00 7.77 102 MET A C 1
ATOM 745 O O . MET A 1 123 ? 31.584 -8.435 65.159 1.00 7.62 102 MET A O 1
ATOM 750 N N . GLY A 1 124 ? 32.201 -7.870 63.060 1.00 7.35 103 GLY A N 1
ATOM 751 C CA . GLY A 1 124 ? 31.920 -9.195 62.517 1.00 7.51 103 GLY A CA 1
ATOM 752 C C . GLY A 1 124 ? 30.442 -9.531 62.428 1.00 7.87 103 GLY A C 1
ATOM 753 O O . GLY A 1 124 ? 30.084 -10.715 62.355 1.00 8.76 103 GLY A O 1
ATOM 754 N N . SER A 1 125 ? 29.590 -8.502 62.418 1.00 7.73 104 SER A N 1
ATOM 755 C CA . SER A 1 125 ? 28.137 -8.707 62.306 1.00 7.77 104 SER A CA 1
ATOM 756 C C . SER A 1 125 ? 27.638 -8.561 60.874 1.00 8.36 104 SER A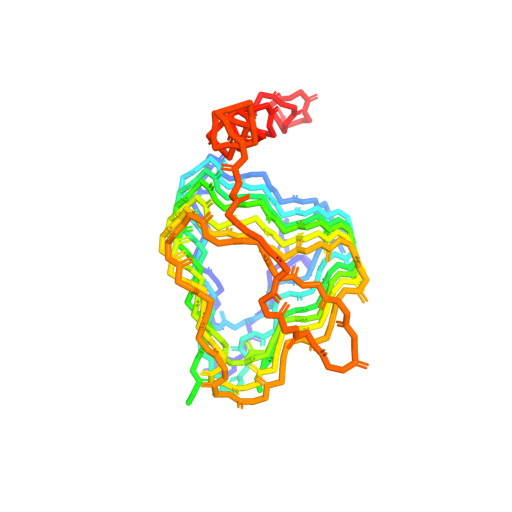 C 1
ATOM 757 O O . SER A 1 125 ? 28.266 -7.899 60.045 1.00 8.63 104 SER A O 1
ATOM 760 N N . ILE A 1 126 ? 26.496 -9.186 60.601 1.00 7.90 105 ILE A N 1
ATOM 761 C CA . ILE A 1 126 ? 25.838 -9.134 59.301 1.00 8.56 105 ILE A CA 1
ATOM 762 C C . ILE A 1 126 ? 24.445 -8.587 59.552 1.00 8.99 105 ILE A C 1
ATOM 763 O O . ILE A 1 126 ? 23.737 -9.086 60.430 1.00 9.10 105 ILE A O 1
ATOM 768 N N . VAL A 1 127 ? 24.069 -7.543 58.815 1.00 8.85 106 VAL A N 1
ATOM 769 C CA . VAL A 1 127 ? 22.727 -6.954 58.931 1.00 9.16 106 VAL A CA 1
ATOM 770 C C . VAL A 1 127 ? 22.072 -7.095 57.563 1.00 9.51 106 VAL A C 1
ATOM 771 O O . VAL A 1 127 ? 22.569 -6.550 56.566 1.00 9.52 106 VAL A O 1
ATOM 775 N N . MET A 1 128 ? 20.950 -7.817 57.525 1.00 9.92 107 MET A N 1
ATOM 776 C CA A MET A 1 128 ? 20.308 -8.223 56.268 0.50 10.64 107 MET A CA 1
ATOM 777 C CA B MET A 1 128 ? 20.350 -8.182 56.243 0.50 10.10 107 MET A CA 1
ATOM 778 C C . MET A 1 128 ? 19.293 -7.196 55.765 1.00 10.62 107 MET A C 1
ATOM 779 O O . MET A 1 128 ? 18.916 -6.269 56.494 1.00 10.49 107 MET A O 1
ATOM 788 N N . ASP A 1 129 ? 18.851 -7.390 54.520 1.00 10.68 108 ASP A N 1
ATOM 789 C CA . ASP A 1 129 ? 17.875 -6.521 53.859 1.00 11.08 108 ASP A CA 1
ATOM 790 C C . ASP A 1 129 ? 16.673 -6.232 54.748 1.00 10.52 108 ASP A C 1
ATOM 791 O O . ASP A 1 129 ? 16.103 -7.138 55.357 1.00 10.23 108 ASP A O 1
ATOM 796 N N . ARG A 1 130 ? 16.299 -4.959 54.821 1.00 10.45 109 ARG A N 1
ATOM 797 C CA . ARG A 1 130 ? 15.089 -4.515 55.522 1.00 10.62 109 ARG A CA 1
ATOM 798 C C . ARG A 1 130 ? 15.197 -4.548 57.053 1.00 10.19 109 ARG A C 1
ATOM 799 O O . ARG A 1 130 ? 14.269 -4.126 57.738 1.00 10.27 109 ARG A O 1
ATOM 807 N N . ALA A 1 131 ? 16.318 -5.026 57.598 1.00 9.89 110 ALA A N 1
ATOM 808 C CA . ALA A 1 131 ? 16.514 -4.929 59.044 1.00 9.64 110 ALA A CA 1
ATOM 809 C C . ALA A 1 131 ? 16.619 -3.462 59.463 1.00 9.81 110 ALA A C 1
ATOM 810 O O . ALA A 1 131 ? 17.054 -2.610 58.687 1.00 9.83 110 ALA A O 1
ATOM 812 N N . VAL A 1 132 ? 16.190 -3.171 60.685 1.00 9.58 111 VAL A N 1
ATOM 813 C CA . VAL A 1 132 ? 16.222 -1.810 61.216 1.00 9.90 111 VAL A CA 1
ATOM 814 C C . VAL A 1 132 ? 16.822 -1.853 62.606 1.00 9.89 111 VAL A C 1
ATOM 815 O O . VAL A 1 132 ? 16.432 -2.683 63.428 1.00 10.47 111 VAL A O 1
ATOM 819 N N . MET A 1 133 ? 17.780 -0.968 62.864 1.00 9.61 112 MET A N 1
ATOM 820 C CA . MET A 1 133 ? 18.180 -0.677 64.231 1.00 9.26 112 MET A CA 1
ATOM 821 C C . MET A 1 133 ? 17.668 0.717 64.570 1.00 9.82 112 MET A C 1
ATOM 822 O O . MET A 1 133 ? 17.988 1.694 63.884 1.00 10.12 112 MET A O 1
ATOM 827 N N . GLU A 1 134 ? 16.833 0.804 65.601 1.00 9.53 113 GLU A N 1
ATOM 828 C CA . GLU A 1 134 ? 16.345 2.103 66.041 1.00 10.10 113 GLU A CA 1
ATOM 829 C C . GLU A 1 134 ? 17.480 2.899 66.681 1.00 9.72 113 GLU A C 1
ATOM 830 O O . GLU A 1 134 ? 18.546 2.355 66.982 1.00 9.82 113 GLU A O 1
ATOM 836 N N . GLU A 1 135 ? 17.256 4.198 66.863 1.00 10.36 114 GLU A N 1
ATOM 837 C CA . GLU A 1 135 ? 18.237 5.061 67.511 1.00 10.81 114 GLU A CA 1
ATOM 838 C C . GLU A 1 135 ? 18.714 4.427 68.822 1.00 10.62 114 GLU A C 1
ATOM 839 O O . GLU A 1 135 ? 17.909 3.912 69.596 1.00 10.32 114 GLU A O 1
ATOM 845 N N . GLY A 1 136 ? 20.022 4.453 69.065 1.00 9.62 115 GLY A N 1
ATOM 846 C CA . GLY A 1 136 ? 20.548 4.050 70.371 1.00 9.37 115 GLY A CA 1
ATOM 847 C C . GLY A 1 136 ? 20.316 2.595 70.740 1.00 9.50 115 GLY A C 1
ATOM 848 O O . GLY A 1 136 ? 20.000 2.280 71.891 1.00 8.95 115 GLY A O 1
ATOM 849 N N . SER A 1 137 ? 20.482 1.718 69.755 1.00 9.34 116 SER A N 1
ATOM 850 C CA . SER A 1 137 ? 20.374 0.269 69.936 1.00 9.27 116 SER A CA 1
ATOM 851 C C . SER A 1 137 ? 21.710 -0.387 69.593 1.00 9.46 116 SER A C 1
ATOM 852 O O . SER A 1 137 ? 22.580 0.246 68.990 1.00 9.40 116 SER A O 1
ATOM 855 N N . MET A 1 138 ? 21.875 -1.652 69.972 1.00 8.86 117 MET A N 1
ATOM 856 C CA . MET A 1 138 ? 23.164 -2.316 69.796 1.00 8.81 117 MET A CA 1
ATOM 857 C C . MET A 1 138 ? 23.049 -3.775 69.392 1.00 8.84 117 MET A C 1
ATOM 858 O O . MET A 1 138 ? 22.142 -4.478 69.837 1.00 8.82 117 MET A O 1
ATOM 863 N N . LEU A 1 139 ? 23.987 -4.193 68.542 1.00 8.59 118 LEU A N 1
ATOM 864 C CA A LEU A 1 139 ? 24.144 -5.576 68.152 0.50 8.70 118 LEU A CA 1
ATOM 865 C CA B LEU A 1 139 ? 24.159 -5.591 68.157 0.50 8.77 118 LEU A CA 1
ATOM 866 C C . LEU A 1 139 ? 25.500 -6.047 68.679 1.00 8.81 118 LEU A C 1
ATOM 867 O O . LEU A 1 139 ? 26.517 -5.375 68.464 1.00 9.51 118 LEU A O 1
ATOM 876 N N . ALA A 1 140 ? 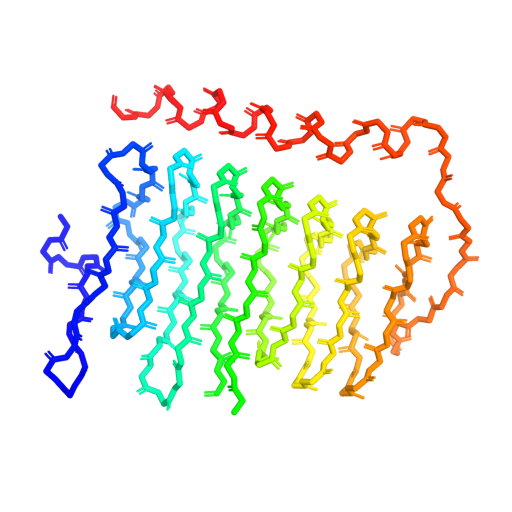25.516 -7.185 69.374 1.00 8.13 119 ALA A N 1
ATOM 877 C CA . ALA A 1 140 ? 26.771 -7.757 69.875 1.00 8.45 119 ALA A CA 1
ATOM 878 C C . ALA A 1 140 ? 27.670 -8.164 68.715 1.00 8.42 119 ALA A C 1
ATOM 879 O O . ALA A 1 140 ? 27.180 -8.446 67.614 1.00 8.91 119 ALA A O 1
ATOM 881 N N . ALA A 1 141 ? 28.975 -8.228 68.979 1.00 8.78 120 ALA A N 1
ATOM 882 C CA . ALA A 1 141 ? 29.930 -8.767 68.008 1.00 8.57 120 ALA A CA 1
ATOM 883 C C . ALA A 1 141 ? 29.450 -10.110 67.464 1.00 8.36 120 ALA A C 1
ATOM 884 O O . ALA A 1 141 ? 28.905 -10.936 68.203 1.00 8.83 120 ALA A O 1
ATOM 886 N N . GLY A 1 142 ? 29.642 -10.306 66.163 1.00 8.77 121 GLY A N 1
ATOM 887 C CA . GLY A 1 142 ? 29.383 -11.601 65.536 1.00 9.13 121 GLY A CA 1
ATOM 888 C C . GLY A 1 142 ? 27.918 -11.943 65.353 1.00 9.26 121 GLY A C 1
ATOM 889 O O . GLY A 1 142 ? 27.581 -13.112 65.161 1.00 10.29 121 GLY A O 1
ATOM 890 N N . SER A 1 143 ? 27.047 -10.936 65.400 1.00 9.19 122 SER A N 1
ATOM 891 C CA . SER A 1 143 ? 25.612 -11.179 65.243 1.00 9.39 122 SER A CA 1
ATOM 892 C C . SER A 1 143 ? 25.199 -11.297 63.784 1.00 9.34 122 SER A C 1
ATOM 893 O O . SER A 1 143 ? 25.883 -10.789 62.895 1.00 9.78 122 SER A O 1
ATOM 896 N N . LEU A 1 144 ? 24.072 -11.972 63.566 1.00 8.77 123 LEU A N 1
ATOM 897 C CA A LEU A 1 144 ? 23.449 -12.068 62.248 0.50 8.96 123 LEU A CA 1
ATOM 898 C CA B LEU A 1 144 ? 23.457 -12.038 62.245 0.50 8.96 123 LEU A CA 1
ATOM 899 C C . LEU A 1 144 ? 22.010 -11.584 62.379 1.00 8.74 123 LEU A C 1
ATOM 900 O O . LEU A 1 144 ? 21.134 -12.341 62.824 1.00 9.09 123 LEU A O 1
ATOM 909 N N . LEU A 1 145 ? 21.772 -10.322 62.023 1.00 8.96 124 LEU A N 1
ATOM 910 C CA . LEU A 1 145 ? 20.436 -9.734 62.132 1.00 8.71 124 LEU A CA 1
ATOM 911 C C . LEU A 1 145 ? 19.690 -9.980 60.831 1.00 9.45 124 LEU A C 1
ATOM 912 O O . LEU A 1 145 ? 20.048 -9.426 59.787 1.00 9.21 124 LEU A O 1
ATOM 917 N N . THR A 1 146 ? 18.663 -10.823 60.896 1.00 9.79 125 THR A N 1
ATOM 918 C CA . THR A 1 146 ? 18.025 -11.350 59.683 1.00 10.46 125 THR A CA 1
ATOM 919 C C . THR A 1 146 ? 17.008 -10.375 59.086 1.00 10.66 125 THR A C 1
ATOM 920 O O . THR A 1 146 ? 16.697 -9.344 59.696 1.00 10.45 125 THR A O 1
ATOM 924 N N . ARG A 1 147 ? 16.501 -10.708 57.896 1.00 10.87 126 ARG A N 1
ATOM 925 C CA A ARG A 1 147 ? 15.697 -9.763 57.131 0.50 10.98 126 ARG A CA 1
ATOM 926 C CA B ARG A 1 147 ? 15.673 -9.791 57.112 0.50 11.19 126 ARG A CA 1
ATOM 927 C C . ARG A 1 147 ? 14.473 -9.255 57.896 1.00 10.83 126 ARG A C 1
ATOM 928 O O . ARG A 1 147 ? 13.713 -10.027 58.484 1.00 11.41 126 ARG A O 1
ATOM 943 N N . GLY A 1 148 ? 14.313 -7.937 57.902 1.00 10.94 127 GLY A N 1
ATOM 944 C CA . GLY A 1 148 ? 13.133 -7.294 58.475 1.00 10.79 127 GLY A CA 1
ATOM 945 C C . GLY A 1 148 ? 13.050 -7.172 59.986 1.00 10.88 127 GLY A C 1
ATOM 946 O O . GLY A 1 148 ? 12.078 -6.623 60.501 1.00 11.07 127 GLY A O 1
ATOM 947 N N . LYS A 1 149 ? 14.052 -7.681 60.699 1.00 10.85 128 LYS A N 1
ATOM 948 C CA . LYS A 1 149 ? 14.044 -7.619 62.165 1.00 11.42 128 LYS A CA 1
ATOM 949 C C . LYS A 1 149 ? 14.302 -6.197 62.639 1.00 11.14 128 LYS A C 1
ATOM 950 O O . LYS A 1 149 ? 15.060 -5.462 62.004 1.00 11.52 128 LYS A O 1
ATOM 956 N N . ILE A 1 150 ? 13.655 -5.824 63.743 1.00 11.22 129 ILE A N 1
ATOM 957 C CA A ILE A 1 150 ? 13.746 -4.471 64.292 0.50 11.62 129 ILE A CA 1
ATOM 958 C CA B ILE A 1 150 ? 13.760 -4.471 64.290 0.50 11.39 129 ILE A CA 1
ATOM 959 C C . ILE A 1 150 ? 14.337 -4.498 65.702 1.00 11.56 129 ILE A C 1
ATOM 960 O O . ILE A 1 150 ? 13.724 -5.048 66.625 1.00 12.02 129 ILE A O 1
ATOM 969 N N . VAL A 1 151 ? 15.521 -3.908 65.860 1.00 11.37 130 VAL A N 1
ATOM 970 C CA . VAL A 1 151 ? 16.152 -3.758 67.176 1.00 11.14 130 VAL A CA 1
ATOM 971 C C . VAL A 1 151 ? 15.669 -2.419 67.739 1.00 10.96 130 VAL A C 1
ATOM 972 O O . VAL A 1 151 ? 15.921 -1.368 67.154 1.00 10.77 130 VAL A O 1
ATOM 976 N N . LYS A 1 152 ? 14.964 -2.456 68.867 1.00 10.48 131 LYS A N 1
ATOM 977 C CA . LYS A 1 152 ? 14.376 -1.230 69.416 1.00 10.38 131 LYS A CA 1
ATOM 978 C C . LYS A 1 152 ? 15.390 -0.452 70.246 1.00 9.98 131 LYS A C 1
ATOM 979 O O . LYS A 1 152 ? 16.378 -1.018 70.730 1.00 9.89 131 LYS A O 1
ATOM 985 N N . SER A 1 153 ? 15.141 0.847 70.400 1.00 9.75 132 SER A N 1
ATOM 986 C CA . SER A 1 153 ? 16.019 1.725 71.171 1.00 9.81 132 SER A CA 1
ATOM 987 C C . SER A 1 153 ? 16.300 1.176 72.560 1.00 9.69 132 SER A C 1
ATOM 988 O O . SER A 1 153 ? 15.381 0.744 73.268 1.00 9.56 132 SER A O 1
ATOM 991 N N . GLY A 1 154 ? 17.577 1.192 72.935 1.00 9.21 133 GLY A N 1
ATOM 992 C CA . GLY A 1 154 ? 18.008 0.732 74.242 1.00 9.23 133 GLY A CA 1
ATOM 993 C C . GLY A 1 154 ? 18.245 -0.764 74.337 1.00 9.08 133 GLY A C 1
ATOM 994 O O . GLY A 1 154 ? 18.783 -1.234 75.336 1.00 9.41 133 GLY A O 1
ATOM 995 N N . GLU A 1 155 ? 17.845 -1.509 73.305 1.00 8.86 134 GLU A N 1
ATOM 996 C CA . GLU A 1 155 ? 18.020 -2.964 73.311 1.00 8.76 134 GLU A CA 1
ATOM 997 C C . GLU A 1 155 ? 19.390 -3.408 72.813 1.00 8.63 134 GLU A C 1
ATOM 998 O O . GLU A 1 155 ? 19.980 -2.786 71.923 1.00 8.88 134 GLU A O 1
ATOM 1004 N N . LEU A 1 156 ? 19.855 -4.513 73.393 1.00 8.10 135 LEU A N 1
ATOM 1005 C CA . LEU A 1 156 ? 21.013 -5.246 72.913 1.00 8.52 135 LEU A CA 1
ATOM 1006 C C . LEU A 1 156 ? 20.526 -6.583 72.349 1.00 8.72 135 LEU A C 1
ATOM 1007 O O . LEU A 1 156 ? 19.853 -7.351 73.037 1.00 8.79 135 LEU A O 1
ATOM 1012 N N . TRP A 1 157 ? 20.846 -6.830 71.083 1.00 9.20 136 TRP A N 1
ATOM 1013 C CA . TRP A 1 157 ? 20.561 -8.117 70.452 1.00 9.19 136 TRP A CA 1
ATOM 1014 C C . TRP A 1 157 ? 21.881 -8.831 70.206 1.00 9.49 136 TRP A C 1
ATOM 1015 O O . TRP A 1 157 ? 22.940 -8.193 70.088 1.00 9.64 136 TRP A O 1
ATOM 1026 N N . ALA A 1 158 ? 21.814 -10.158 70.138 1.00 9.00 137 ALA A N 1
ATOM 1027 C CA . ALA A 1 158 ? 23.003 -10.985 69.955 1.00 8.95 137 ALA A CA 1
ATOM 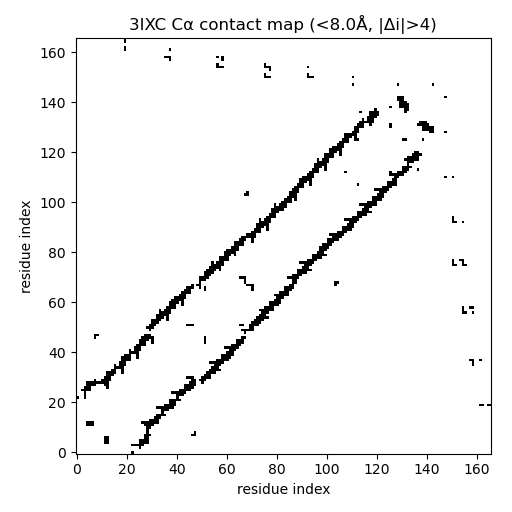1028 C C . ALA A 1 158 ? 22.617 -12.313 69.348 1.00 9.14 137 ALA A C 1
ATOM 1029 O O . ALA A 1 158 ? 21.460 -12.748 69.453 1.00 9.47 137 ALA A O 1
ATOM 1031 N N . GLY A 1 159 ? 23.599 -12.957 68.726 1.00 9.27 138 GLY A N 1
ATOM 1032 C CA . GLY A 1 159 ? 23.423 -14.319 68.234 1.00 8.87 138 GLY A CA 1
ATOM 1033 C C . GLY A 1 159 ? 23.230 -14.428 66.738 1.00 9.18 138 GLY A C 1
ATOM 1034 O O . GLY A 1 159 ? 23.250 -13.426 66.009 1.00 8.89 138 GLY A O 1
ATOM 1035 N N . ARG A 1 160 ? 23.068 -15.676 66.299 1.00 9.16 139 ARG A N 1
ATOM 1036 C CA A ARG A 1 160 ? 22.850 -16.002 64.894 0.50 9.52 139 ARG A CA 1
ATOM 1037 C CA B ARG A 1 160 ? 22.865 -16.006 64.893 0.50 9.46 139 ARG A CA 1
ATOM 1038 C C . ARG A 1 160 ? 21.776 -17.085 64.812 1.00 9.60 139 ARG A C 1
ATOM 1039 O O . ARG A 1 160 ? 22.044 -18.255 65.105 1.00 10.16 139 ARG A O 1
ATOM 1054 N N . PRO A 1 161 ? 20.531 -16.698 64.448 1.00 9.81 140 PRO A N 1
ATOM 1055 C CA . PRO A 1 161 ? 20.009 -15.357 64.164 1.00 9.82 140 PRO A CA 1
ATOM 1056 C C . PRO A 1 161 ? 19.981 -14.520 65.430 1.00 9.42 140 PRO A C 1
ATOM 1057 O O . PRO A 1 161 ? 19.737 -15.056 66.525 1.00 9.47 140 PRO A O 1
ATOM 1061 N N . ALA A 1 162 ? 20.268 -13.230 65.284 1.00 9.12 141 ALA A N 1
ATOM 1062 C CA . ALA A 1 162 ? 20.237 -12.310 66.411 1.00 9.08 141 ALA A CA 1
ATOM 1063 C C . ALA A 1 162 ? 18.832 -12.229 66.988 1.00 9.39 141 ALA A C 1
ATOM 1064 O O . ALA A 1 162 ? 17.841 -12.225 66.244 1.00 9.05 141 ALA A O 1
ATOM 1066 N N . LYS A 1 163 ? 18.767 -12.207 68.316 1.00 9.12 142 LYS A N 1
ATOM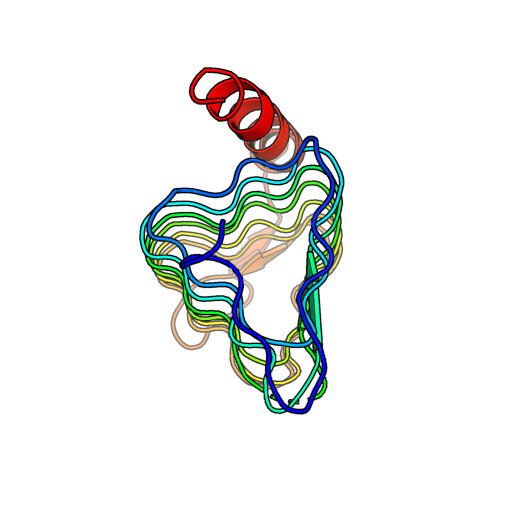 1067 C CA A LYS A 1 163 ? 17.515 -12.054 69.057 0.50 9.36 142 LYS A CA 1
ATOM 1068 C CA B LYS A 1 163 ? 17.506 -11.979 69.012 0.50 9.50 142 LYS A CA 1
ATOM 1069 C C . LYS A 1 163 ? 17.749 -11.118 70.239 1.00 9.33 142 LYS A C 1
ATOM 1070 O O . LYS A 1 163 ? 18.892 -10.922 70.664 1.00 9.37 142 LYS A O 1
ATOM 1081 N N . PHE A 1 164 ? 16.674 -10.557 70.780 1.00 9.23 143 PHE A N 1
ATOM 1082 C CA . PHE A 1 164 ? 16.794 -9.719 71.965 1.00 9.25 143 PHE A CA 1
ATOM 1083 C C . PHE A 1 164 ? 17.496 -10.476 73.096 1.00 9.07 143 PHE A C 1
ATOM 1084 O O . PHE A 1 164 ? 17.097 -11.589 73.449 1.00 9.34 143 PHE A O 1
ATOM 1092 N N . LEU A 1 165 ? 18.543 -9.861 73.647 1.00 8.83 144 LEU A N 1
ATOM 1093 C CA . LEU A 1 165 ? 19.270 -10.416 74.787 1.00 8.58 144 LEU A CA 1
ATOM 1094 C C . LEU A 1 165 ? 18.849 -9.733 76.086 1.00 8.56 144 LEU A C 1
ATOM 1095 O O . LEU A 1 165 ? 18.439 -10.398 77.040 1.00 9.00 144 LEU A O 1
ATOM 1100 N N 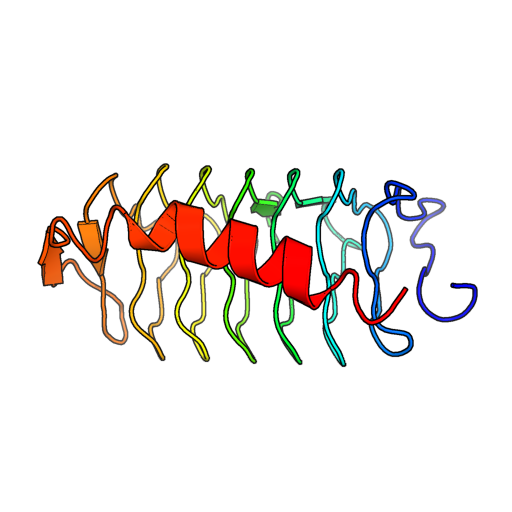. ARG A 1 166 ? 18.960 -8.407 76.109 1.00 8.23 145 ARG A N 1
ATOM 1101 C CA . ARG A 1 166 ? 18.641 -7.614 77.298 1.00 7.97 145 ARG A CA 1
ATOM 1102 C C . ARG A 1 166 ? 18.666 -6.139 76.921 1.00 8.04 145 ARG A C 1
ATOM 1103 O O . ARG A 1 166 ? 19.119 -5.774 75.839 1.00 8.11 145 ARG A O 1
ATOM 1111 N N . MET A 1 167 ? 18.178 -5.291 77.820 1.00 8.32 146 MET A N 1
ATOM 1112 C CA . MET A 1 167 ? 18.427 -3.862 77.684 1.00 8.28 146 MET A CA 1
ATOM 1113 C C . MET A 1 167 ? 19.889 -3.553 78.026 1.00 9.01 146 MET A C 1
ATOM 1114 O O . MET A 1 167 ? 20.556 -4.313 78.734 1.00 8.51 146 MET A O 1
ATOM 1119 N N . MET A 1 168 ? 20.378 -2.434 77.497 1.00 9.22 147 MET A N 1
ATOM 1120 C CA . MET A 1 168 ? 21.724 -1.961 77.781 1.00 9.58 147 MET A CA 1
ATOM 1121 C C . MET A 1 168 ? 21.841 -1.286 79.142 1.00 9.60 147 MET A C 1
ATOM 1122 O O . MET A 1 168 ? 20.889 -0.673 79.637 1.00 10.01 147 MET A O 1
ATOM 1127 N N . THR A 1 169 ? 23.026 -1.394 79.734 1.00 9.54 148 THR A N 1
ATOM 1128 C CA . THR A 1 169 ? 23.331 -0.717 80.986 1.00 9.47 148 THR A CA 1
ATOM 1129 C C . THR A 1 169 ? 23.533 0.775 80.726 1.00 9.57 148 THR A C 1
ATOM 1130 O O . THR A 1 169 ? 23.666 1.200 79.573 1.00 9.05 148 THR A O 1
ATOM 1134 N N . GLU A 1 170 ? 23.581 1.556 81.801 1.00 9.43 149 GLU A N 1
ATOM 1135 C CA . GLU A 1 170 ? 23.901 2.980 81.705 1.00 9.52 149 GLU A CA 1
ATOM 1136 C C . GLU A 1 170 ? 25.243 3.186 80.985 1.00 9.84 149 GLU A C 1
ATOM 1137 O O . GLU A 1 170 ? 25.352 4.042 80.105 1.00 9.66 149 GLU A O 1
ATOM 1143 N N . GLU A 1 171 ? 26.254 2.408 81.372 1.00 10.21 150 GLU A N 1
ATOM 1144 C CA . GLU A 1 171 ? 27.584 2.506 80.766 1.00 10.88 150 GLU A CA 1
ATOM 1145 C C . GLU A 1 171 ? 27.548 2.239 79.256 1.00 10.23 150 GLU A C 1
ATOM 1146 O O . GLU A 1 171 ? 28.179 2.963 78.471 1.00 9.67 150 GLU A O 1
ATOM 1152 N N . GLU A 1 172 ? 26.796 1.215 78.859 1.00 9.75 151 GLU A N 1
ATOM 1153 C CA . GLU A 1 172 ? 26.658 0.860 77.442 1.00 9.47 151 GLU A CA 1
ATOM 1154 C C . GLU A 1 172 ? 25.948 1.944 76.633 1.00 9.54 151 GLU A C 1
ATOM 1155 O O . GLU A 1 172 ? 26.363 2.250 75.504 1.00 9.39 151 GLU A O 1
ATOM 1161 N N . ILE A 1 173 ? 24.897 2.533 77.207 1.00 9.03 152 ILE A N 1
ATOM 1162 C CA A ILE A 1 173 ? 24.157 3.614 76.541 0.50 9.03 152 ILE A CA 1
ATOM 1163 C CA B ILE A 1 173 ? 24.174 3.595 76.511 0.50 9.17 152 ILE A CA 1
ATOM 1164 C C . ILE A 1 173 ? 25.064 4.837 76.372 1.00 9.18 152 ILE A C 1
ATOM 1165 O O . ILE A 1 173 ? 25.132 5.442 75.288 1.00 8.59 152 ILE A O 1
ATOM 1174 N N . LEU A 1 174 ? 25.771 5.200 77.442 1.00 9.01 153 LEU A N 1
ATOM 1175 C CA . LEU A 1 174 ? 26.724 6.310 77.352 1.00 9.13 153 LEU A CA 1
ATOM 1176 C C . LEU A 1 174 ? 27.796 6.054 76.290 1.00 9.03 153 LEU A C 1
ATOM 1177 O O . LEU A 1 174 ? 28.255 6.985 75.616 1.00 9.20 153 LEU A O 1
ATOM 1182 N N . TYR A 1 175 ? 28.206 4.798 76.162 1.00 9.20 154 TYR A N 1
ATOM 1183 C CA . TYR A 1 175 ? 29.274 4.446 75.225 1.00 9.26 154 TYR A CA 1
ATOM 1184 C C . TYR A 1 175 ? 28.886 4.640 73.762 1.00 9.47 154 TYR A C 1
ATOM 1185 O O . TYR A 1 175 ? 29.752 4.755 72.902 1.00 9.72 154 TYR A O 1
ATOM 1194 N N . LEU A 1 176 ? 27.589 4.661 73.465 1.00 9.43 155 LEU A N 1
ATOM 1195 C CA . LEU A 1 176 ? 27.170 4.834 72.071 1.00 9.67 155 LEU A CA 1
ATOM 1196 C C . LEU A 1 176 ? 27.702 6.155 71.514 1.00 10.21 155 LEU A C 1
ATOM 1197 O O . LEU A 1 176 ? 28.340 6.180 70.451 1.00 11.17 155 LEU A O 1
ATOM 1202 N N . GLN A 1 177 ? 27.476 7.248 72.243 1.00 10.14 156 GLN A N 1
ATOM 1203 C CA . GLN A 1 177 ? 27.991 8.544 71.798 1.00 10.10 156 GLN A CA 1
ATOM 1204 C C . GLN A 1 177 ? 29.503 8.639 71.970 1.00 9.98 156 GLN A C 1
ATOM 12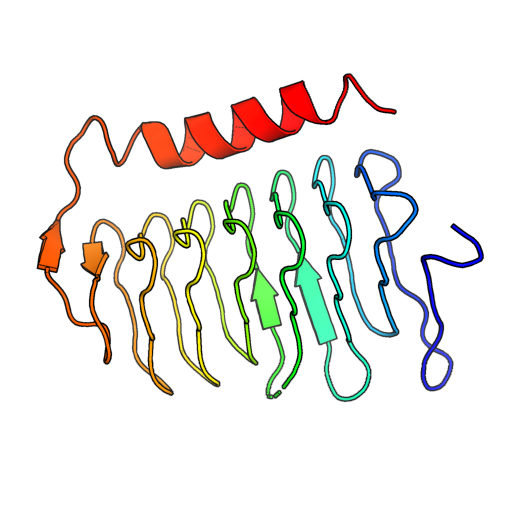05 O O . GLN A 1 177 ? 30.186 9.204 71.117 1.00 9.58 156 GLN A O 1
ATOM 1211 N N . LYS A 1 178 ? 30.023 8.085 73.066 1.00 9.50 157 LYS A N 1
ATOM 1212 C CA . LYS A 1 178 ? 31.466 8.125 73.321 1.00 9.37 157 LYS A CA 1
ATOM 1213 C C . LYS A 1 178 ? 32.277 7.426 72.228 1.00 8.56 157 LYS A C 1
ATOM 1214 O O . LYS A 1 178 ? 33.284 7.962 71.767 1.00 8.35 157 LYS A O 1
ATOM 1220 N N . SER A 1 179 ? 31.829 6.244 71.810 1.00 7.64 158 SER A N 1
ATOM 1221 C CA . SER A 1 179 ? 32.484 5.527 70.711 1.00 7.18 158 SER A CA 1
ATOM 1222 C C . SER A 1 179 ? 32.602 6.398 69.468 1.00 7.11 158 SER A C 1
ATOM 1223 O O . SER A 1 179 ? 33.673 6.475 68.857 1.00 7.23 158 SER A O 1
ATOM 1226 N N . ALA A 1 180 ? 31.503 7.058 69.101 1.00 7.26 159 ALA A N 1
ATOM 1227 C CA . ALA A 1 180 ? 31.489 7.899 67.902 1.00 7.35 159 ALA A CA 1
ATOM 1228 C C . ALA A 1 180 ? 32.458 9.080 68.056 1.00 7.25 159 ALA A C 1
ATOM 1229 O O . ALA A 1 180 ? 33.233 9.370 67.148 1.00 6.99 159 ALA A O 1
ATOM 1231 N N . GLU A 1 181 ? 32.423 9.746 69.210 1.00 7.17 160 GLU A N 1
ATOM 1232 C CA . GLU A 1 181 ? 33.332 10.866 69.460 1.00 7.60 160 GLU A CA 1
ATOM 1233 C C . GLU A 1 181 ? 34.806 10.434 69.460 1.00 6.83 160 GLU A C 1
ATOM 1234 O O . GLU A 1 181 ? 35.674 11.128 68.913 1.00 6.60 160 GLU A O 1
ATOM 1240 N N . ASN A 1 182 ? 35.076 9.267 70.041 1.00 6.06 161 ASN A N 1
ATOM 1241 C CA . ASN A 1 182 ? 36.427 8.713 70.040 1.00 6.18 161 ASN A CA 1
ATOM 1242 C C . ASN A 1 182 ? 36.938 8.529 68.621 1.00 6.26 161 ASN A C 1
ATOM 1243 O O . ASN A 1 182 ? 38.090 8.859 68.327 1.00 6.27 161 ASN A O 1
ATOM 1248 N N . TYR A 1 183 ? 36.072 8.013 67.745 1.00 6.60 162 TYR A N 1
ATOM 1249 C CA . TYR A 1 183 ? 36.466 7.742 66.366 1.00 6.47 162 TYR A CA 1
ATOM 1250 C C . TYR A 1 183 ? 36.676 9.007 65.546 1.00 7.03 162 TYR A C 1
ATOM 1251 O O . TYR A 1 183 ? 37.570 9.050 64.686 1.00 7.49 162 TYR A O 1
ATOM 1260 N N . ILE A 1 184 ? 35.881 10.038 65.820 1.00 6.25 163 ILE A N 1
ATOM 1261 C CA . ILE A 1 184 ? 36.120 11.334 65.176 1.00 6.24 163 ILE A CA 1
ATOM 1262 C C . ILE A 1 184 ? 37.521 11.810 65.558 1.00 6.06 163 ILE A C 1
ATOM 1263 O O . ILE A 1 184 ? 38.314 12.175 64.683 1.00 6.82 163 ILE A O 1
ATOM 1268 N N . ALA A 1 185 ? 37.830 11.768 66.853 1.00 6.01 164 ALA A N 1
ATOM 1269 C CA . ALA A 1 185 ? 39.140 12.214 67.341 1.00 6.35 164 ALA A CA 1
ATOM 1270 C C . ALA A 1 185 ? 40.274 11.376 66.757 1.00 6.58 164 ALA A C 1
ATOM 1271 O O . ALA A 1 185 ? 41.292 11.923 66.305 1.00 6.96 164 ALA A O 1
ATOM 1273 N N . LEU A 1 186 ? 40.082 10.057 66.755 1.00 6.55 165 LEU A N 1
ATOM 1274 C CA . LEU A 1 186 ? 41.063 9.115 66.201 1.00 6.94 165 LEU A CA 1
ATOM 1275 C C . LEU A 1 186 ? 41.362 9.425 64.737 1.00 7.24 165 LEU A C 1
ATOM 1276 O O . LEU A 1 186 ? 42.532 9.482 64.326 1.00 7.16 165 LEU A O 1
ATOM 1281 N N . SER A 1 187 ? 40.306 9.646 63.955 1.00 6.86 166 SER A N 1
ATOM 1282 C CA . SER A 1 187 ? 40.461 9.907 62.521 1.00 6.94 166 SER A CA 1
ATOM 1283 C C . SER A 1 187 ? 41.176 11.229 62.216 1.00 7.57 166 SER A C 1
ATOM 1284 O O . SER A 1 187 ? 41.776 11.368 61.149 1.00 7.26 166 SER A O 1
ATOM 1287 N N . ARG A 1 188 ? 41.125 12.185 63.153 1.00 8.40 167 ARG A N 1
ATOM 1288 C CA A ARG A 1 188 ? 41.773 13.469 62.919 0.50 9.29 167 ARG A CA 1
ATOM 1289 C CA B ARG A 1 188 ? 41.777 13.497 63.004 0.50 9.04 167 ARG A CA 1
ATOM 1290 C C . ARG A 1 188 ? 43.297 13.378 63.002 1.00 10.03 167 ARG A C 1
ATOM 1291 O O . ARG A 1 188 ? 43.996 14.277 62.540 1.00 10.64 167 ARG A O 1
ATOM 1306 N N . GLY A 1 189 ? 43.803 12.276 63.555 1.00 10.99 168 GLY A N 1
ATOM 1307 C CA . GLY A 1 189 ? 45.244 12.055 63.650 1.00 12.61 168 GLY A CA 1
ATOM 1308 C C . GLY A 1 189 ? 45.838 11.469 62.384 1.00 13.80 168 GLY A C 1
ATOM 1309 O O . GLY A 1 189 ? 47.058 11.284 62.292 1.00 14.83 168 GLY A O 1
ATOM 1310 N N . TYR A 1 190 ? 44.972 11.170 61.417 1.00 14.49 169 TYR A N 1
ATOM 1311 C CA . TYR A 1 190 ? 45.387 10.706 60.105 1.00 15.70 169 TYR A CA 1
ATOM 1312 C C . TYR A 1 190 ? 45.495 11.902 59.152 1.00 17.32 169 TYR A C 1
ATOM 1313 O O . TYR A 1 190 ? 46.598 12.225 58.708 1.00 18.66 169 TYR A O 1
ATOM 1322 N N . LEU A 1 191 ? 44.353 12.553 58.893 1.00 18.68 170 LEU A N 1
ATOM 1323 C CA . LEU A 1 191 ? 44.181 13.618 57.882 1.00 20.03 170 LEU A CA 1
ATOM 1324 C C . LEU A 1 191 ? 45.321 14.629 57.816 1.00 20.36 170 LEU A C 1
ATOM 1325 O O . LEU A 1 191 ? 45.389 15.553 58.629 1.00 20.99 170 LEU A O 1
#